Protein AF-A0A377D1C1-F1 (afdb_monomer_lite)

Organism: Escherichia coli (NCBI:txid562)

pLDDT: mean 90.9, std 5.16, range [68.81, 96.19]

InterPro domains:
  IPR001670 Alcohol dehydrogenase, iron-type/glycerol dehydrogenase GldA [PF00465] (2-65)
  IPR039697 Iron-type alcohol dehydrogenase-like [PTHR11496] (2-66)

Foldseek 3Di:
DLLVVLLVQQCVQVVVDDPVRADQPDDGDAGDDDDDDDPDPDDCSNVAQKHWDADPVVRDTGIHRGDD

Radius of gyration: 11.83 Å; chains: 1; bounding box: 27×25×28 Å

Sequence (68 aa):
MLDAAKAVALLVTNPDSTLAEMSETSVLQPRLPLIAIPTTAGTGSETTNVTVIIDAVSERKQVLAMPR

Structure (mmCIF, N/CA/C/O backbone):
data_AF-A0A377D1C1-F1
#
_entry.id   AF-A0A377D1C1-F1
#
loop_
_atom_site.group_PDB
_atom_site.id
_atom_site.type_symbol
_atom_site.label_atom_id
_atom_site.label_alt_id
_atom_site.label_comp_id
_atom_site.label_asym_id
_atom_site.label_entity_id
_atom_site.label_seq_id
_atom_site.pdbx_PDB_ins_code
_atom_site.Cartn_x
_atom_site.Cartn_y
_atom_site.Cartn_z
_atom_site.occupancy
_atom_site.B_iso_or_equiv
_atom_site.auth_seq_id
_atom_site.auth_comp_id
_atom_site.auth_asym_id
_atom_site.auth_atom_id
_atom_site.pdbx_PDB_model_num
ATOM 1 N N . MET A 1 1 ? 6.937 -5.695 -1.657 1.00 86.69 1 MET A N 1
ATOM 2 C CA . MET A 1 1 ? 5.845 -6.681 -1.847 1.00 86.69 1 MET A CA 1
ATOM 3 C C . MET A 1 1 ? 4.577 -6.271 -1.102 1.00 86.69 1 MET A C 1
ATOM 5 O O . MET A 1 1 ? 3.517 -6.288 -1.711 1.00 86.69 1 MET A O 1
ATOM 9 N N . LEU A 1 2 ? 4.675 -5.841 0.164 1.00 95.44 2 LEU A N 1
ATOM 10 C CA . LEU A 1 2 ? 3.517 -5.383 0.945 1.00 95.44 2 LEU A CA 1
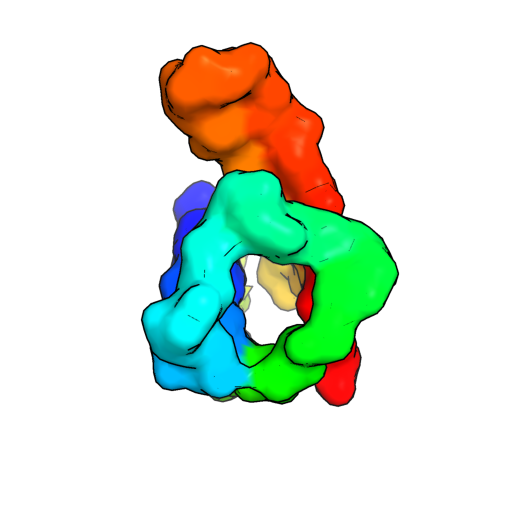ATOM 11 C C . LEU A 1 2 ? 2.758 -4.222 0.286 1.00 95.44 2 LEU A C 1
ATOM 13 O O . LEU A 1 2 ? 1.543 -4.302 0.168 1.00 95.44 2 LEU A O 1
ATOM 17 N N . ASP A 1 3 ? 3.452 -3.208 -0.231 1.00 94.81 3 ASP A N 1
ATOM 18 C CA . ASP A 1 3 ? 2.811 -2.074 -0.918 1.00 94.81 3 ASP A CA 1
ATOM 19 C C . ASP A 1 3 ? 1.963 -2.505 -2.131 1.00 94.81 3 ASP A C 1
ATOM 21 O O . ASP A 1 3 ? 0.820 -2.073 -2.289 1.00 94.81 3 ASP A O 1
ATOM 25 N N . ALA A 1 4 ? 2.461 -3.453 -2.929 1.00 94.44 4 ALA A N 1
ATOM 26 C CA . ALA A 1 4 ? 1.701 -4.027 -4.038 1.00 94.44 4 ALA A CA 1
ATOM 27 C C . ALA A 1 4 ? 0.458 -4.787 -3.545 1.00 94.44 4 ALA A C 1
ATOM 29 O O . ALA A 1 4 ? -0.637 -4.570 -4.057 1.00 94.44 4 ALA A O 1
ATOM 30 N N . ALA A 1 5 ? 0.590 -5.619 -2.504 1.00 95.50 5 ALA A N 1
ATOM 31 C CA . ALA A 1 5 ? -0.553 -6.316 -1.909 1.00 95.50 5 ALA A CA 1
ATOM 32 C C . ALA A 1 5 ? -1.602 -5.331 -1.369 1.00 95.50 5 ALA A C 1
ATOM 34 O O . ALA A 1 5 ? -2.805 -5.548 -1.513 1.00 95.50 5 ALA A O 1
ATOM 35 N N . LYS A 1 6 ? -1.153 -4.211 -0.792 1.00 94.88 6 LYS A N 1
ATOM 36 C CA . LYS A 1 6 ? -2.051 -3.159 -0.333 1.00 94.88 6 LYS A CA 1
ATOM 37 C C . LYS A 1 6 ? -2.802 -2.486 -1.479 1.00 94.88 6 LYS A C 1
ATOM 39 O O . LYS A 1 6 ? -3.996 -2.244 -1.334 1.00 94.88 6 LYS A O 1
ATOM 44 N N . ALA A 1 7 ? -2.110 -2.183 -2.575 1.00 94.06 7 ALA A N 1
ATOM 45 C CA . ALA A 1 7 ? -2.710 -1.585 -3.762 1.00 94.06 7 ALA A CA 1
ATOM 46 C C . ALA A 1 7 ? -3.773 -2.514 -4.369 1.00 94.06 7 ALA A C 1
ATOM 48 O O . ALA A 1 7 ? -4.888 -2.076 -4.632 1.00 94.06 7 ALA A O 1
ATOM 49 N N . VAL A 1 8 ? -3.479 -3.815 -4.481 1.00 94.94 8 VAL A N 1
ATOM 50 C CA . VAL A 1 8 ? -4.450 -4.818 -4.949 1.00 94.94 8 VAL A CA 1
ATOM 51 C C . VAL A 1 8 ? -5.684 -4.865 -4.044 1.00 94.94 8 VAL A C 1
ATOM 53 O O . VAL A 1 8 ? -6.802 -4.779 -4.540 1.00 94.94 8 VAL A O 1
ATOM 56 N N . ALA A 1 9 ? -5.505 -4.935 -2.720 1.00 95.44 9 ALA A N 1
ATOM 57 C CA . ALA A 1 9 ? -6.624 -4.984 -1.772 1.00 95.44 9 ALA A CA 1
ATOM 58 C 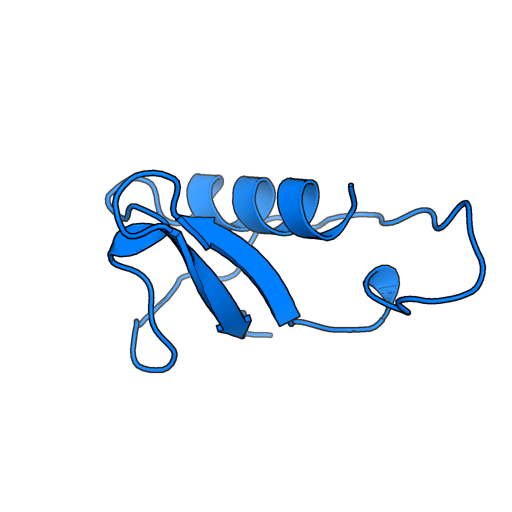C . ALA A 1 9 ? -7.552 -3.755 -1.848 1.00 95.44 9 ALA A C 1
ATOM 60 O O . ALA A 1 9 ? -8.732 -3.860 -1.518 1.00 95.44 9 ALA A O 1
ATOM 61 N N . LEU A 1 10 ? -7.019 -2.602 -2.259 1.00 94.25 10 LEU A N 1
ATOM 62 C CA . LEU A 1 10 ? -7.771 -1.365 -2.445 1.00 94.25 10 LEU A CA 1
ATOM 63 C C . LEU A 1 10 ? -8.490 -1.314 -3.798 1.00 94.25 10 LEU A C 1
ATOM 65 O O . LEU A 1 10 ? -9.647 -0.913 -3.853 1.00 94.25 10 LEU A O 1
ATOM 69 N N . LEU A 1 11 ? -7.835 -1.745 -4.880 1.00 94.00 11 LEU A N 1
ATOM 70 C CA . LEU A 1 11 ? -8.444 -1.768 -6.216 1.00 94.00 11 LEU A CA 1
ATOM 71 C C . LEU A 1 11 ? -9.654 -2.701 -6.285 1.00 94.00 11 LEU A C 1
ATOM 73 O O . LEU A 1 11 ? -10.622 -2.397 -6.971 1.00 94.00 11 LEU A O 1
ATOM 77 N N . VAL A 1 12 ? -9.643 -3.805 -5.531 1.00 95.94 12 VAL A N 1
ATOM 78 C CA . VAL A 1 12 ? -10.789 -4.729 -5.484 1.00 95.94 12 VAL A CA 1
ATOM 79 C C . VAL A 1 12 ? -12.069 -4.040 -4.990 1.00 95.94 12 VAL A C 1
ATOM 81 O O . VAL A 1 12 ? -13.156 -4.394 -5.438 1.00 95.94 12 VAL A O 1
ATOM 84 N N . THR A 1 13 ? -11.964 -3.048 -4.102 1.00 94.94 13 THR A N 1
ATOM 85 C CA . THR A 1 13 ? -13.123 -2.288 -3.601 1.00 94.94 13 THR A CA 1
ATOM 86 C C . THR A 1 13 ? -13.374 -0.986 -4.365 1.00 94.94 13 THR A C 1
ATOM 88 O O . THR A 1 13 ? -14.375 -0.321 -4.112 1.00 94.94 13 THR A O 1
ATOM 91 N N . ASN A 1 14 ? -12.505 -0.638 -5.320 1.00 93.94 14 ASN A N 1
ATOM 92 C CA . ASN A 1 14 ? -12.585 0.564 -6.153 1.00 93.94 14 ASN A CA 1
ATOM 93 C C . ASN A 1 14 ? -12.356 0.202 -7.642 1.00 93.94 14 ASN A C 1
ATOM 95 O O . ASN A 1 14 ? -11.369 0.646 -8.229 1.00 93.94 14 ASN A O 1
ATOM 99 N N . PRO A 1 15 ? -13.227 -0.624 -8.259 1.00 93.31 15 PRO A N 1
ATOM 100 C CA . PRO A 1 15 ? -12.979 -1.228 -9.575 1.00 93.31 15 PRO A CA 1
ATOM 101 C C . PRO A 1 15 ? -12.955 -0.227 -10.738 1.00 93.31 15 PRO A C 1
ATOM 103 O O . PRO A 1 15 ? -12.330 -0.500 -11.760 1.00 93.31 15 PRO A O 1
ATOM 106 N N . ASP A 1 16 ? -13.606 0.926 -10.578 1.00 91.62 16 ASP A N 1
ATOM 107 C CA . ASP A 1 16 ? -13.678 1.978 -11.598 1.00 91.62 16 ASP A CA 1
ATOM 108 C C . ASP A 1 16 ? -12.499 2.964 -11.525 1.00 91.62 16 ASP A C 1
ATOM 110 O O . ASP A 1 16 ? -12.451 3.927 -12.283 1.00 91.62 16 ASP A O 1
ATOM 114 N N . SER A 1 17 ? -11.566 2.771 -10.586 1.00 88.69 17 SER A N 1
ATOM 115 C CA . SER A 1 17 ? -10.393 3.631 -10.404 1.00 88.69 17 SER A CA 1
ATOM 116 C C . SER A 1 17 ? -9.112 2.906 -10.788 1.00 88.69 17 SER A C 1
ATOM 118 O O . SER A 1 17 ? -8.885 1.758 -10.401 1.00 88.69 17 SER A O 1
ATOM 120 N N . THR A 1 18 ? -8.218 3.602 -11.484 1.00 88.50 18 THR A N 1
ATOM 121 C CA . THR A 1 18 ? -6.843 3.135 -11.678 1.00 88.50 18 THR A CA 1
ATOM 122 C C . THR A 1 18 ? -5.907 3.761 -10.651 1.00 88.50 18 THR A C 1
ATOM 124 O O . THR A 1 18 ? -6.112 4.883 -10.196 1.00 88.50 18 THR A O 1
ATOM 127 N N . LEU A 1 19 ? -4.815 3.066 -10.314 1.00 86.19 19 LEU A N 1
ATOM 128 C CA . LEU A 1 19 ? -3.812 3.598 -9.384 1.00 86.19 19 LEU A CA 1
ATOM 129 C C . LEU A 1 19 ? -3.222 4.942 -9.835 1.00 86.19 19 LEU A C 1
ATOM 131 O O . LEU A 1 19 ? -2.881 5.758 -8.988 1.00 86.19 19 LEU A O 1
ATOM 135 N N . ALA A 1 20 ? -3.125 5.173 -11.147 1.00 83.88 20 ALA A N 1
ATOM 136 C CA . ALA A 1 20 ? -2.601 6.413 -11.711 1.00 83.88 20 ALA A CA 1
ATOM 137 C C . ALA A 1 20 ? -3.542 7.614 -11.497 1.00 83.88 20 ALA A C 1
ATOM 139 O O . ALA A 1 20 ? -3.074 8.749 -11.411 1.00 83.88 20 ALA A O 1
ATOM 140 N N . GLU A 1 21 ? -4.852 7.370 -11.396 1.00 83.81 21 GLU A N 1
ATOM 141 C CA . GLU A 1 21 ? -5.881 8.391 -11.149 1.00 83.81 21 GLU A CA 1
ATOM 142 C C . GLU A 1 21 ? -6.076 8.679 -9.654 1.00 83.81 21 GLU A C 1
ATOM 144 O O . GLU A 1 21 ? -6.659 9.699 -9.278 1.00 83.81 21 GLU A O 1
ATOM 149 N N . MET A 1 22 ? -5.600 7.783 -8.788 1.00 86.50 22 MET A N 1
ATOM 150 C CA . MET A 1 22 ? -5.758 7.896 -7.344 1.00 86.50 22 MET A CA 1
ATOM 151 C C . MET A 1 22 ? -4.743 8.882 -6.766 1.00 86.50 22 MET A C 1
ATOM 153 O O . MET A 1 22 ? -3.535 8.767 -6.961 1.00 86.50 22 MET A O 1
ATOM 157 N N . SER A 1 23 ? -5.241 9.841 -5.994 1.00 80.81 23 SER A N 1
ATOM 158 C CA . SER A 1 23 ? -4.438 10.831 -5.281 1.00 80.81 23 SER A CA 1
ATOM 159 C C . SER A 1 23 ? -4.916 10.970 -3.835 1.00 80.81 23 SER A C 1
ATOM 161 O O . SER A 1 23 ? -5.903 10.356 -3.432 1.00 80.81 23 SER A O 1
ATOM 163 N N . GLU A 1 24 ? -4.242 11.803 -3.043 1.00 73.25 24 GLU A N 1
ATOM 164 C CA . GLU A 1 24 ? -4.615 12.060 -1.644 1.00 73.25 24 GLU A CA 1
ATOM 165 C C . GLU A 1 24 ? -6.034 12.632 -1.476 1.00 73.25 24 GLU A C 1
ATOM 167 O O . GLU A 1 24 ? -6.614 12.523 -0.398 1.00 73.25 24 GLU A O 1
ATOM 172 N N . THR A 1 25 ? -6.605 13.227 -2.527 1.00 79.69 25 THR A N 1
ATOM 173 C CA . THR A 1 25 ? -7.964 13.788 -2.517 1.00 79.69 25 THR A CA 1
ATOM 174 C C . THR A 1 25 ? -9.018 12.830 -3.069 1.00 79.69 25 THR A C 1
ATOM 176 O O . THR A 1 25 ? -10.206 13.160 -3.056 1.00 79.69 25 THR A O 1
ATOM 179 N N . SER A 1 26 ? -8.619 11.650 -3.551 1.00 85.38 26 SER A N 1
ATOM 180 C CA . SER A 1 26 ? -9.556 10.652 -4.059 1.00 85.38 26 SER A CA 1
ATOM 181 C C . SER A 1 26 ? -10.443 10.129 -2.932 1.00 85.38 26 SER A C 1
ATOM 183 O O . SER A 1 26 ? -9.969 9.722 -1.871 1.00 85.38 26 SER A O 1
ATOM 185 N N . VAL A 1 27 ? -11.752 10.099 -3.178 1.00 87.19 27 VAL A N 1
ATOM 186 C CA . VAL A 1 27 ? -12.712 9.472 -2.269 1.00 87.19 27 VAL A CA 1
ATOM 187 C C . VAL A 1 27 ? -12.711 7.977 -2.555 1.00 87.19 27 VAL A C 1
ATOM 189 O O . VAL A 1 27 ? -13.253 7.536 -3.564 1.00 87.19 27 VAL A O 1
ATOM 192 N N . LEU A 1 28 ? -12.067 7.211 -1.679 1.00 89.38 28 LEU A N 1
ATOM 193 C CA . LEU A 1 28 ? -11.859 5.778 -1.856 1.00 89.38 28 LEU A CA 1
ATOM 194 C C . LEU A 1 28 ? -12.679 4.976 -0.855 1.00 89.38 28 LEU A C 1
ATOM 196 O O . LEU A 1 28 ? -12.796 5.344 0.315 1.00 89.38 28 LEU A O 1
ATOM 200 N N . GLN A 1 29 ? -13.209 3.846 -1.308 1.00 93.19 29 GLN A N 1
ATOM 201 C CA . GLN A 1 29 ? -13.783 2.850 -0.416 1.00 93.19 29 GLN A CA 1
ATOM 202 C C . GLN A 1 29 ? -12.675 2.183 0.410 1.00 93.19 29 GLN A C 1
ATOM 204 O O . GLN A 1 29 ? -11.559 1.999 -0.098 1.00 93.19 29 GLN A O 1
ATOM 209 N N . PRO A 1 30 ? -12.967 1.761 1.655 1.00 93.31 30 PRO A N 1
ATOM 210 C CA . PRO A 1 30 ? -12.054 0.932 2.422 1.00 93.31 30 PRO A CA 1
ATOM 211 C C . PRO A 1 30 ? -11.636 -0.308 1.627 1.00 93.31 30 PRO A C 1
ATOM 213 O O . PRO A 1 30 ? -12.436 -0.965 0.964 1.00 93.31 30 PRO A O 1
ATOM 216 N N . ARG A 1 31 ? -10.346 -0.608 1.681 1.00 93.81 31 ARG A N 1
ATOM 217 C CA . ARG A 1 31 ? -9.716 -1.819 1.138 1.00 93.81 31 ARG A CA 1
ATOM 218 C C . ARG A 1 31 ? -10.231 -3.090 1.815 1.00 93.81 31 ARG A C 1
ATOM 220 O O . ARG A 1 31 ? -10.696 -3.057 2.953 1.00 93.81 31 ARG A O 1
ATOM 227 N N . LEU A 1 32 ? -10.033 -4.231 1.161 1.00 96.19 32 LEU A N 1
ATOM 228 C CA . LEU A 1 32 ? -10.227 -5.528 1.810 1.00 96.19 32 LEU A CA 1
ATOM 229 C C . LEU A 1 32 ? -9.275 -5.720 3.013 1.00 96.19 32 LEU A C 1
ATOM 231 O O . LEU A 1 32 ? -8.149 -5.200 3.003 1.00 96.19 32 LEU A O 1
ATOM 235 N N . PRO A 1 33 ? -9.682 -6.509 4.031 1.00 95.56 33 PRO A N 1
ATOM 236 C CA . PRO A 1 33 ? -8.784 -6.938 5.098 1.00 95.56 33 PRO A CA 1
ATOM 237 C C . PRO A 1 33 ? -7.525 -7.610 4.532 1.00 95.56 33 PRO A C 1
ATOM 239 O O . PRO A 1 33 ? -7.607 -8.447 3.635 1.00 95.56 33 PRO A O 1
ATOM 242 N N . LEU A 1 34 ? -6.354 -7.261 5.070 1.00 94.62 34 LEU A N 1
ATOM 243 C CA . LEU A 1 34 ? -5.067 -7.812 4.637 1.00 94.62 34 LEU A CA 1
ATOM 244 C C . LEU A 1 34 ? -4.224 -8.187 5.851 1.00 94.62 34 LEU A C 1
ATOM 246 O O . LEU A 1 34 ? -3.969 -7.345 6.709 1.00 94.62 34 LEU A O 1
ATOM 250 N N . ILE A 1 35 ? -3.723 -9.419 5.863 1.00 95.69 35 ILE A N 1
ATOM 251 C CA . ILE A 1 35 ? -2.705 -9.865 6.813 1.00 95.69 35 ILE A CA 1
ATOM 252 C C . ILE A 1 35 ? -1.343 -9.688 6.145 1.00 95.69 35 ILE A C 1
ATOM 254 O O . ILE A 1 35 ? -1.035 -10.345 5.152 1.00 95.69 35 ILE A O 1
ATOM 258 N N . ALA A 1 36 ? -0.538 -8.774 6.676 1.00 94.94 36 ALA A N 1
ATOM 259 C CA . ALA A 1 36 ? 0.827 -8.546 6.226 1.00 94.94 36 ALA A CA 1
ATOM 260 C C . ALA A 1 36 ? 1.801 -9.301 7.138 1.00 94.94 36 ALA A C 1
ATOM 262 O O . ALA A 1 36 ? 1.833 -9.054 8.340 1.00 94.94 36 ALA A O 1
ATOM 263 N N . ILE A 1 37 ? 2.606 -10.200 6.567 1.00 95.44 37 ILE A N 1
ATOM 264 C CA . ILE A 1 37 ? 3.698 -10.873 7.281 1.00 95.44 37 ILE A CA 1
ATOM 265 C C . ILE A 1 37 ? 5.015 -10.268 6.784 1.00 95.44 37 ILE A C 1
ATOM 267 O O . ILE A 1 37 ? 5.408 -10.537 5.644 1.00 95.44 37 ILE A O 1
ATOM 271 N N . PRO A 1 38 ? 5.691 -9.423 7.581 1.00 94.50 38 PRO A N 1
ATOM 272 C CA . PRO A 1 38 ? 6.974 -8.867 7.185 1.00 94.50 38 PRO A CA 1
ATOM 273 C C . PRO A 1 38 ? 8.064 -9.938 7.276 1.00 94.50 38 PRO A C 1
ATOM 275 O O . PRO A 1 38 ? 8.178 -10.653 8.268 1.00 94.50 38 PRO A O 1
ATOM 278 N N . THR A 1 39 ? 8.895 -10.029 6.240 1.00 95.31 39 THR A N 1
ATOM 279 C CA . THR A 1 39 ? 10.056 -10.936 6.207 1.00 95.31 39 THR A CA 1
ATOM 280 C C . THR A 1 39 ? 11.387 -10.197 6.349 1.00 95.31 39 THR A C 1
ATOM 282 O O . THR A 1 39 ? 12.441 -10.823 6.391 1.00 95.31 39 THR A O 1
ATOM 285 N N . THR A 1 40 ? 11.358 -8.863 6.402 1.00 94.06 40 THR A N 1
ATOM 286 C CA . THR A 1 40 ? 12.544 -7.999 6.447 1.00 94.06 40 THR A CA 1
ATOM 287 C C . THR A 1 40 ? 12.362 -6.893 7.477 1.00 94.06 40 THR A C 1
ATOM 289 O O . THR A 1 40 ? 11.285 -6.302 7.540 1.00 94.06 40 THR A O 1
ATOM 292 N N . ALA A 1 41 ? 13.424 -6.533 8.196 1.00 91.69 41 ALA A N 1
ATOM 293 C CA . ALA A 1 41 ? 13.459 -5.310 8.994 1.00 91.69 41 ALA A CA 1
ATOM 294 C C . ALA A 1 41 ? 13.773 -4.108 8.085 1.00 91.69 41 ALA A C 1
ATOM 296 O O . ALA A 1 41 ? 14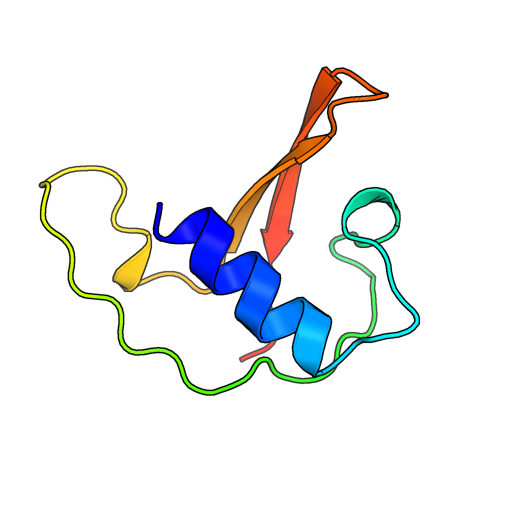.777 -4.120 7.375 1.00 91.69 41 ALA A O 1
ATOM 297 N N . GLY A 1 42 ? 12.915 -3.085 8.071 1.00 93.75 42 GLY A N 1
ATOM 298 C CA . GLY A 1 42 ? 13.155 -1.888 7.259 1.00 93.75 42 GLY A CA 1
ATOM 299 C C . GLY A 1 42 ? 11.918 -1.022 7.060 1.00 93.75 42 GLY A C 1
ATOM 300 O O . GLY A 1 42 ? 11.676 -0.105 7.832 1.00 93.75 42 GLY A O 1
ATOM 301 N N . THR A 1 43 ? 11.148 -1.290 6.002 1.00 92.56 43 THR A N 1
ATOM 302 C CA . THR A 1 43 ? 10.106 -0.362 5.510 1.00 92.56 43 THR A CA 1
ATOM 303 C C . THR A 1 43 ? 8.966 -0.085 6.493 1.00 92.56 43 THR A C 1
ATOM 305 O O . THR A 1 43 ? 8.337 0.965 6.392 1.00 92.56 43 THR A O 1
ATOM 308 N N . GLY A 1 44 ? 8.665 -1.023 7.399 1.00 93.81 44 GLY A N 1
ATOM 309 C CA . GLY A 1 44 ? 7.525 -0.933 8.315 1.00 93.81 44 GLY A CA 1
ATOM 310 C C . GLY A 1 44 ? 6.169 -0.829 7.609 1.00 93.81 44 GLY A C 1
ATOM 311 O O . GLY A 1 44 ? 5.205 -0.364 8.217 1.00 93.81 44 GLY A O 1
ATOM 312 N N . SER A 1 45 ? 6.081 -1.211 6.326 1.00 94.12 45 SER A N 1
ATOM 313 C CA . SER A 1 45 ? 4.860 -1.066 5.525 1.00 94.12 45 SER A CA 1
ATOM 314 C C . SER A 1 45 ? 3.682 -1.805 6.170 1.00 94.12 45 SER A C 1
ATOM 316 O O . SER A 1 45 ? 2.569 -1.300 6.166 1.00 94.12 45 SER A O 1
ATOM 318 N N . GLU A 1 46 ? 3.888 -2.940 6.827 1.00 94.50 46 GLU A N 1
ATOM 319 C CA . GLU A 1 46 ? 2.851 -3.679 7.557 1.00 94.50 46 GLU A CA 1
ATOM 320 C C . GLU A 1 46 ? 2.093 -2.852 8.616 1.00 94.50 46 GLU A C 1
ATOM 322 O O . GLU A 1 46 ? 0.935 -3.154 8.898 1.00 94.50 46 GLU A O 1
ATOM 327 N N . THR A 1 47 ? 2.701 -1.785 9.144 1.00 94.25 47 THR A N 1
ATOM 328 C CA . THR A 1 47 ? 2.144 -0.957 10.231 1.00 94.25 47 THR A CA 1
ATOM 329 C C . THR A 1 47 ? 1.619 0.399 9.733 1.00 94.25 47 THR A C 1
ATOM 331 O O . THR A 1 47 ? 1.197 1.240 10.525 1.00 94.25 47 THR A O 1
ATOM 334 N N . THR A 1 48 ? 1.615 0.646 8.418 1.00 93.44 48 THR A N 1
ATOM 335 C CA . THR A 1 48 ? 1.132 1.909 7.829 1.00 93.44 48 THR A CA 1
ATOM 336 C C . THR A 1 48 ? -0.099 1.701 6.946 1.00 93.44 48 THR A C 1
ATOM 338 O O . THR A 1 48 ? -0.279 0.656 6.321 1.00 93.44 48 THR A O 1
ATOM 341 N N . ASN A 1 49 ? -0.931 2.734 6.806 1.00 91.12 49 ASN A N 1
ATOM 342 C CA . ASN A 1 49 ? -2.002 2.795 5.800 1.00 91.12 49 ASN A CA 1
ATOM 343 C C . ASN A 1 49 ? -1.529 3.409 4.469 1.00 91.12 49 ASN A C 1
ATOM 345 O O . ASN A 1 49 ? -2.344 3.757 3.621 1.00 91.12 49 ASN A O 1
ATOM 349 N N . VAL A 1 50 ? -0.217 3.557 4.291 1.00 92.12 50 VAL A N 1
ATOM 350 C CA . VAL A 1 50 ? 0.390 4.129 3.090 1.00 92.12 50 VAL A CA 1
ATOM 351 C C . VAL A 1 50 ? 0.871 3.004 2.183 1.00 92.12 50 VAL A C 1
ATOM 353 O O . VAL A 1 50 ? 1.395 1.996 2.660 1.00 92.12 50 VAL A O 1
ATOM 356 N N . THR A 1 51 ? 0.705 3.174 0.878 1.00 92.44 51 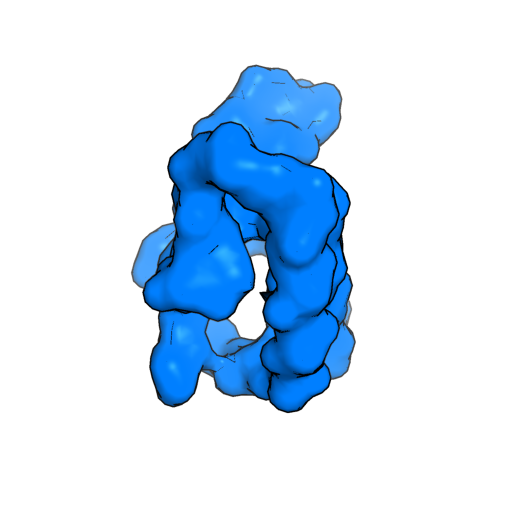THR A N 1
ATOM 357 C CA . THR A 1 51 ? 1.383 2.360 -0.131 1.00 92.44 51 THR A CA 1
ATOM 358 C C . THR A 1 51 ? 2.177 3.252 -1.069 1.00 92.44 51 THR A C 1
ATOM 360 O O . THR A 1 51 ? 1.821 4.407 -1.308 1.00 92.44 51 THR A O 1
ATOM 363 N N . VAL A 1 52 ? 3.265 2.707 -1.593 1.00 92.94 52 VAL A N 1
ATOM 364 C CA . VAL A 1 52 ? 4.143 3.391 -2.530 1.00 92.94 52 VAL A CA 1
ATOM 365 C C . VAL A 1 52 ? 4.204 2.575 -3.807 1.00 92.94 52 VAL A C 1
ATOM 367 O O . VAL A 1 52 ? 4.578 1.401 -3.791 1.00 92.94 52 VAL A O 1
ATOM 370 N N . ILE A 1 53 ? 3.844 3.209 -4.915 1.00 92.19 53 ILE A N 1
ATOM 371 C CA . ILE A 1 53 ? 3.792 2.592 -6.239 1.00 92.19 53 ILE A CA 1
ATOM 372 C C . ILE A 1 53 ? 4.584 3.435 -7.234 1.00 92.19 53 ILE A C 1
ATOM 374 O O . ILE A 1 53 ? 4.833 4.619 -7.012 1.00 92.19 53 ILE A O 1
ATOM 378 N N . ILE A 1 54 ? 5.005 2.809 -8.324 1.00 91.38 54 ILE A N 1
ATOM 379 C CA . ILE A 1 54 ? 5.631 3.500 -9.447 1.00 91.38 54 ILE A CA 1
ATOM 380 C C . ILE A 1 54 ? 4.644 3.413 -10.602 1.00 91.38 54 ILE A C 1
ATOM 382 O O . ILE A 1 54 ? 4.286 2.310 -11.014 1.00 91.38 54 ILE A O 1
ATOM 386 N N . ASP A 1 55 ? 4.203 4.565 -11.097 1.00 89.19 55 ASP A N 1
ATOM 387 C CA . ASP A 1 55 ? 3.505 4.632 -12.373 1.00 89.19 55 ASP A CA 1
ATOM 388 C C . ASP A 1 55 ? 4.539 4.465 -13.491 1.00 89.19 55 ASP A C 1
ATOM 390 O O . ASP A 1 55 ? 5.436 5.292 -13.655 1.00 89.19 55 ASP A O 1
ATOM 394 N N . ALA A 1 56 ? 4.428 3.370 -14.239 1.00 88.31 56 ALA A N 1
ATOM 395 C CA . ALA A 1 56 ? 5.361 3.031 -15.304 1.00 88.31 56 ALA A CA 1
ATOM 396 C C . ALA A 1 56 ? 5.253 3.959 -16.526 1.00 88.31 56 ALA A C 1
ATOM 398 O O . ALA A 1 56 ? 6.195 4.017 -17.309 1.00 88.31 56 ALA A O 1
ATOM 399 N N . VAL A 1 57 ? 4.131 4.670 -16.704 1.00 89.19 57 VAL A N 1
ATOM 400 C CA . VAL A 1 57 ? 3.938 5.578 -17.846 1.00 89.19 57 VAL A CA 1
ATOM 401 C C . VAL A 1 57 ? 4.580 6.932 -17.569 1.00 89.19 57 VAL A C 1
ATOM 403 O O . VAL A 1 57 ? 5.300 7.458 -18.414 1.00 89.19 57 VAL A O 1
ATOM 406 N N . SER A 1 58 ? 4.325 7.506 -16.391 1.00 89.50 58 SER A N 1
ATOM 407 C CA . SER A 1 58 ? 4.897 8.804 -16.008 1.00 89.50 58 SER A CA 1
ATOM 408 C C . SER A 1 58 ? 6.269 8.708 -15.331 1.00 89.50 58 SER A C 1
ATOM 410 O O . SER A 1 58 ? 6.880 9.743 -15.061 1.00 89.50 58 SER A O 1
ATOM 412 N N . GLU A 1 59 ? 6.730 7.491 -15.024 1.00 91.62 59 GLU A N 1
ATOM 413 C CA . GLU A 1 59 ? 7.929 7.182 -14.228 1.00 91.62 59 GLU A CA 1
ATOM 414 C C . GLU A 1 59 ? 7.933 7.843 -12.839 1.00 91.62 59 GLU A C 1
ATOM 416 O O . GLU A 1 59 ? 8.977 8.058 -12.214 1.00 91.62 59 GLU A O 1
ATOM 421 N N . ARG A 1 60 ? 6.748 8.174 -12.315 1.00 89.62 60 ARG A N 1
ATOM 422 C CA . ARG A 1 60 ? 6.611 8.833 -11.018 1.00 89.62 60 ARG A CA 1
ATOM 423 C C . ARG A 1 60 ? 6.392 7.825 -9.908 1.00 89.62 60 ARG A C 1
ATOM 425 O O . ARG A 1 60 ? 5.525 6.957 -9.969 1.00 89.62 60 ARG A O 1
ATOM 432 N N . LYS A 1 61 ? 7.142 8.021 -8.827 1.00 91.06 61 LYS A N 1
ATOM 433 C CA . LYS A 1 61 ? 6.876 7.385 -7.541 1.00 91.06 61 LYS A CA 1
ATOM 434 C C . LYS A 1 61 ? 5.713 8.109 -6.867 1.00 91.06 61 LYS A C 1
ATOM 436 O O . LYS A 1 61 ? 5.846 9.272 -6.493 1.00 91.06 61 LYS A O 1
ATOM 441 N N . GLN A 1 62 ? 4.593 7.419 -6.718 1.00 89.69 62 GLN A N 1
ATOM 442 C CA . GLN A 1 62 ? 3.390 7.935 -6.078 1.00 89.69 62 GLN A CA 1
ATOM 443 C C . GLN A 1 62 ? 3.235 7.344 -4.679 1.00 89.69 62 GLN A C 1
ATOM 445 O O . GLN A 1 62 ? 3.592 6.192 -4.412 1.00 89.69 62 GLN A O 1
ATOM 450 N N . VAL A 1 63 ? 2.694 8.162 -3.784 1.00 91.38 63 VAL A N 1
ATOM 451 C CA . VAL A 1 63 ? 2.350 7.785 -2.417 1.00 91.38 63 VAL A CA 1
ATOM 452 C C . VAL A 1 63 ? 0.839 7.861 -2.304 1.00 91.38 63 VAL A C 1
ATOM 454 O O . VAL A 1 63 ? 0.246 8.883 -2.634 1.00 91.38 63 VAL A O 1
ATOM 457 N N . LEU A 1 64 ? 0.223 6.775 -1.849 1.00 89.94 64 LEU A N 1
ATOM 458 C CA . LEU A 1 64 ? -1.219 6.689 -1.678 1.00 89.94 64 LEU A CA 1
ATOM 459 C C . LEU A 1 64 ? -1.541 6.384 -0.218 1.00 89.94 64 LEU A C 1
ATOM 461 O O . LEU A 1 64 ? -1.119 5.356 0.320 1.00 89.94 64 LEU A O 1
ATOM 465 N N . ALA A 1 65 ? -2.299 7.277 0.415 1.00 89.50 65 ALA A N 1
ATOM 466 C CA . ALA A 1 65 ? -2.818 7.093 1.762 1.00 89.50 65 ALA A CA 1
ATOM 467 C C . ALA A 1 65 ? -4.221 6.482 1.691 1.00 89.50 65 ALA A C 1
ATOM 469 O O . ALA A 1 65 ? -5.141 7.063 1.121 1.00 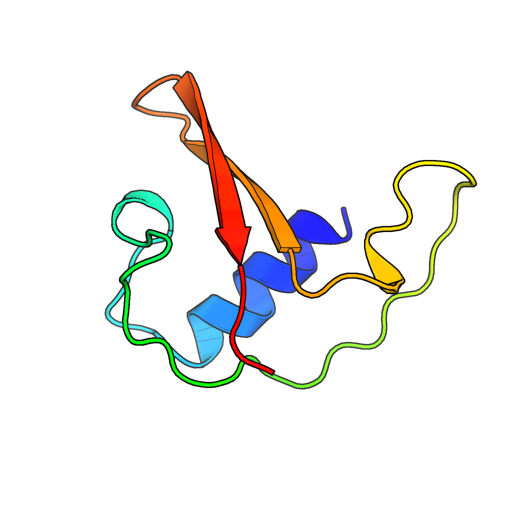89.50 65 ALA A O 1
ATOM 470 N N . MET A 1 66 ? -4.381 5.292 2.263 1.00 85.88 66 MET A N 1
ATOM 471 C CA . MET A 1 66 ? -5.653 4.577 2.261 1.00 85.88 66 MET A CA 1
ATOM 472 C C . MET A 1 66 ? -6.518 5.039 3.440 1.00 85.88 66 MET A C 1
ATOM 474 O O . MET A 1 66 ? -5.979 5.228 4.542 1.00 85.88 66 MET A O 1
ATOM 478 N N . PRO A 1 67 ? -7.841 5.190 3.251 1.00 83.31 67 PRO A N 1
ATOM 479 C CA . PRO A 1 67 ? -8.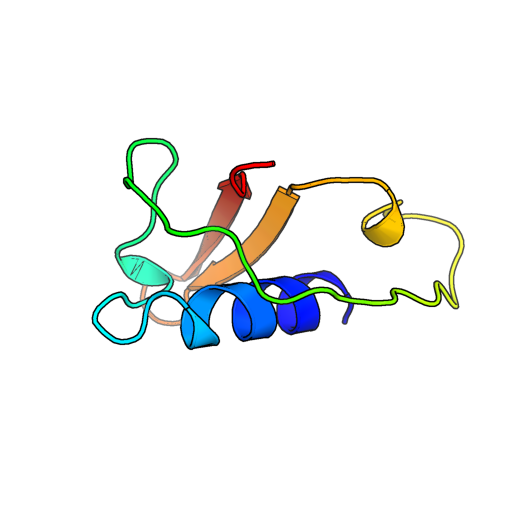755 5.427 4.360 1.00 83.31 67 PRO A CA 1
ATOM 480 C C . PRO A 1 67 ? -8.679 4.266 5.363 1.00 83.31 67 PRO A C 1
ATOM 482 O O . PRO A 1 67 ? -8.411 3.122 4.979 1.00 83.31 67 PRO A O 1
ATOM 485 N N . ARG A 1 68 ? -8.833 4.596 6.650 1.00 68.81 68 ARG A N 1
ATOM 486 C CA . ARG A 1 68 ? -8.828 3.617 7.745 1.00 68.81 68 ARG A CA 1
ATOM 487 C C . ARG A 1 68 ? -10.134 2.845 7.810 1.00 68.81 68 ARG A C 1
ATOM 489 O O . ARG A 1 68 ? -11.186 3.483 7.598 1.00 68.81 68 ARG A O 1
#

Secondary structure (DSSP, 8-state):
-HHHHHHHHHHTT-TT--TTT--TT---PPPPP------SSS--GGG-SEEEEEETTTTEEEEEEPP-